Protein AF-A0A2N2M843-F1 (afdb_monomer_lite)

pLDDT: mean 76.57, std 15.38, range [37.12, 97.06]

Structure (mmCIF, N/CA/C/O backbone):
data_AF-A0A2N2M843-F1
#
_entry.id   AF-A0A2N2M843-F1
#
loop_
_atom_site.group_PDB
_atom_site.id
_atom_site.type_symbol
_atom_site.label_atom_id
_atom_site.label_alt_id
_atom_site.label_comp_id
_atom_site.label_asym_id
_atom_site.label_entity_id
_atom_site.label_seq_id
_atom_site.pdbx_PDB_ins_code
_atom_site.Cartn_x
_atom_site.Cartn_y
_atom_site.Cartn_z
_atom_site.occupancy
_atom_site.B_iso_or_equiv
_atom_site.auth_seq_id
_atom_site.auth_comp_id
_atom_site.auth_asym_id
_atom_site.auth_atom_id
_atom_site.pdbx_PDB_model_num
ATOM 1 N N . MET A 1 1 ? 48.404 15.114 -57.453 1.00 41.94 1 MET A N 1
ATOM 2 C CA . MET A 1 1 ? 48.215 13.805 -56.790 1.00 41.94 1 MET A CA 1
ATOM 3 C C . MET A 1 1 ? 47.019 13.920 -55.864 1.00 41.94 1 MET A C 1
ATOM 5 O O . MET A 1 1 ? 47.130 14.545 -54.820 1.00 41.94 1 MET A O 1
ATOM 9 N N . THR A 1 2 ? 45.859 13.419 -56.278 1.00 69.62 2 THR A N 1
ATOM 10 C CA . THR A 1 2 ? 44.608 13.541 -55.515 1.00 69.62 2 THR A CA 1
ATOM 11 C C . THR A 1 2 ? 43.824 12.239 -55.608 1.00 69.62 2 THR A C 1
ATOM 13 O O . THR A 1 2 ? 43.317 11.901 -56.670 1.00 69.62 2 THR A O 1
ATOM 16 N N . SER A 1 3 ? 43.715 11.518 -54.492 1.00 53.22 3 SER A N 1
ATOM 17 C CA . SER A 1 3 ? 42.699 10.477 -54.269 1.00 53.22 3 SER A CA 1
ATOM 18 C C . SER A 1 3 ? 42.780 9.986 -52.820 1.00 53.22 3 SER A C 1
ATOM 20 O O . SER A 1 3 ? 43.889 9.767 -52.349 1.00 53.22 3 SER A O 1
ATOM 22 N N . THR A 1 4 ? 41.744 9.695 -52.032 1.00 56.75 4 THR A N 1
ATOM 23 C CA . THR A 1 4 ? 40.277 9.870 -52.048 1.00 56.75 4 THR A CA 1
ATOM 24 C C . THR A 1 4 ? 39.830 9.413 -50.640 1.00 56.75 4 THR A C 1
ATOM 26 O O . THR A 1 4 ? 40.394 8.440 -50.133 1.00 56.75 4 THR A O 1
ATOM 29 N N . PRO A 1 5 ? 38.840 10.025 -49.962 1.00 57.28 5 PRO A N 1
ATOM 30 C CA . PRO A 1 5 ? 38.454 9.603 -48.613 1.00 57.28 5 PRO A CA 1
ATOM 31 C C . PRO A 1 5 ? 37.624 8.304 -48.645 1.00 57.28 5 PRO A C 1
ATOM 33 O O . PRO A 1 5 ? 36.398 8.321 -48.743 1.00 57.28 5 PRO A O 1
ATOM 36 N N . GLN A 1 6 ? 38.285 7.148 -48.529 1.00 60.34 6 GLN A N 1
ATOM 37 C CA . GLN A 1 6 ? 37.655 5.814 -48.544 1.00 60.34 6 GLN A CA 1
ATOM 38 C C . GLN A 1 6 ? 36.965 5.428 -47.209 1.00 60.34 6 GLN A C 1
ATOM 40 O O . GLN A 1 6 ? 36.333 4.379 -47.105 1.00 60.34 6 GLN A O 1
ATOM 45 N N . ARG A 1 7 ? 37.036 6.288 -46.180 1.00 56.56 7 ARG A N 1
ATOM 46 C CA . ARG A 1 7 ? 36.607 6.001 -44.792 1.00 56.56 7 ARG A CA 1
ATOM 47 C C . ARG A 1 7 ? 35.098 6.161 -44.525 1.00 56.56 7 ARG A C 1
ATOM 49 O O . ARG A 1 7 ? 34.623 5.748 -43.471 1.00 56.56 7 ARG A O 1
ATOM 56 N N . SER A 1 8 ? 34.325 6.739 -45.453 1.00 59.50 8 SER A N 1
ATOM 57 C CA . SER A 1 8 ? 32.915 7.115 -45.205 1.00 59.50 8 SER A CA 1
ATOM 58 C C . SER A 1 8 ? 31.883 6.015 -45.481 1.00 59.50 8 SER A C 1
ATOM 60 O O . SER A 1 8 ? 30.768 6.081 -44.970 1.00 59.50 8 SER A O 1
ATOM 62 N N . LYS A 1 9 ? 32.214 4.997 -46.288 1.00 58.81 9 LYS A N 1
ATOM 63 C CA . LYS A 1 9 ? 31.268 3.915 -46.627 1.00 58.81 9 LYS A CA 1
ATOM 64 C C . LYS A 1 9 ? 31.128 2.902 -45.487 1.00 58.81 9 LYS A C 1
ATOM 66 O O . LYS A 1 9 ? 30.023 2.465 -45.186 1.00 58.81 9 LYS A O 1
ATOM 71 N N . HIS A 1 10 ? 32.233 2.588 -44.812 1.00 61.19 10 HIS A N 1
ATOM 72 C CA . HIS A 1 10 ? 32.254 1.593 -43.739 1.00 61.19 10 HIS A CA 1
ATOM 73 C C . HIS A 1 10 ? 31.525 2.075 -42.475 1.00 61.19 10 HIS A C 1
ATOM 75 O O . HIS A 1 10 ? 30.756 1.329 -41.876 1.00 61.19 10 HIS A O 1
ATOM 81 N N . THR A 1 11 ? 31.693 3.351 -42.117 1.00 67.19 11 THR A N 1
ATOM 82 C CA . THR A 1 11 ? 30.976 4.006 -41.009 1.00 67.19 11 THR A CA 1
ATOM 83 C C . THR A 1 11 ? 29.478 4.107 -41.274 1.00 67.19 11 THR A C 1
ATOM 85 O O . THR A 1 11 ? 28.684 3.825 -40.381 1.00 67.19 11 THR A O 1
ATOM 88 N N . LYS A 1 12 ? 29.069 4.419 -42.511 1.00 70.00 12 LYS A N 1
ATOM 89 C CA . LYS A 1 12 ? 27.650 4.432 -42.905 1.00 70.00 12 LYS A CA 1
ATOM 90 C C . LYS A 1 12 ? 27.001 3.049 -42.808 1.00 70.00 12 LYS A C 1
ATOM 92 O O . LYS A 1 12 ? 25.844 2.960 -42.413 1.00 70.00 12 LYS A O 1
ATOM 97 N N . ASN A 1 13 ? 27.727 1.979 -43.133 1.00 76.00 13 ASN A N 1
ATOM 98 C CA . ASN A 1 13 ? 27.199 0.614 -43.052 1.00 76.00 13 ASN A CA 1
ATOM 99 C C . ASN A 1 13 ? 27.081 0.121 -41.602 1.00 76.00 13 ASN A C 1
ATOM 101 O O . ASN A 1 13 ? 26.065 -0.471 -41.251 1.00 76.00 13 ASN A O 1
ATOM 105 N N . ILE A 1 14 ? 28.063 0.433 -40.749 1.00 81.00 14 ILE A N 1
ATOM 106 C CA . ILE A 1 14 ? 27.997 0.139 -39.307 1.00 81.00 14 ILE A CA 1
ATOM 107 C C . ILE A 1 14 ? 26.837 0.902 -38.658 1.00 81.00 14 ILE A C 1
ATOM 109 O O . ILE A 1 14 ? 26.053 0.316 -37.918 1.00 81.00 14 ILE A O 1
ATOM 113 N N . PHE A 1 15 ? 26.672 2.185 -38.992 1.00 85.06 15 PHE A N 1
ATOM 114 C CA . PHE A 1 15 ? 25.580 3.003 -38.468 1.00 85.06 15 PHE A CA 1
ATOM 115 C C . PHE A 1 15 ? 24.200 2.485 -38.898 1.00 85.06 15 PHE A C 1
ATOM 117 O O . PHE A 1 15 ? 23.292 2.406 -38.078 1.00 85.06 15 PHE A O 1
ATOM 124 N N . LYS A 1 16 ? 24.043 2.064 -40.162 1.00 84.81 16 LYS A N 1
ATOM 125 C CA . LYS A 1 16 ? 22.802 1.436 -40.649 1.00 84.81 16 LYS A CA 1
ATOM 126 C C . LYS A 1 16 ? 22.501 0.120 -39.935 1.00 84.81 16 LYS A C 1
ATOM 128 O O . LYS A 1 16 ? 21.361 -0.091 -39.540 1.00 84.81 16 LYS A O 1
ATOM 133 N N . GLY A 1 17 ? 23.507 -0.735 -39.748 1.00 83.94 17 GLY A N 1
ATOM 134 C CA . GLY A 1 17 ? 23.352 -1.983 -38.999 1.00 83.94 17 GLY A CA 1
ATOM 135 C C . GLY A 1 17 ? 22.915 -1.729 -37.557 1.00 83.94 17 GLY A C 1
ATOM 136 O O . GLY A 1 17 ? 21.934 -2.305 -37.105 1.00 83.94 17 GLY A O 1
ATOM 137 N N . LEU A 1 18 ? 23.573 -0.794 -36.866 1.00 90.62 18 LEU A N 1
ATOM 138 C CA . LEU A 1 18 ? 23.203 -0.393 -35.506 1.00 90.62 18 LEU A CA 1
ATOM 139 C C . LEU A 1 18 ? 21.789 0.192 -35.428 1.00 90.62 18 LEU A C 1
ATOM 141 O O . LEU A 1 18 ? 21.057 -0.135 -34.501 1.00 90.62 18 LEU A O 1
ATOM 145 N N . ALA A 1 19 ? 21.383 1.012 -36.400 1.00 92.50 19 ALA A N 1
ATOM 146 C CA . ALA A 1 19 ? 20.044 1.592 -36.434 1.00 92.50 19 ALA A CA 1
ATOM 147 C C . ALA A 1 19 ? 18.955 0.527 -36.643 1.00 92.50 19 ALA A C 1
ATOM 149 O O . ALA A 1 19 ? 17.938 0.551 -35.954 1.00 92.50 19 ALA A O 1
ATOM 150 N N . VAL A 1 20 ? 19.175 -0.429 -37.553 1.00 94.69 20 VAL A N 1
ATOM 151 C CA . VAL A 1 20 ? 18.214 -1.512 -37.822 1.00 94.69 20 VAL A CA 1
ATOM 152 C C . VAL A 1 20 ? 18.134 -2.474 -36.639 1.00 94.69 20 VAL A C 1
ATOM 154 O O . VAL A 1 20 ? 17.037 -2.758 -36.163 1.00 94.69 20 VAL A O 1
ATOM 157 N N . THR A 1 21 ? 19.274 -2.933 -36.120 1.00 93.75 21 THR A N 1
ATOM 158 C CA . THR A 1 21 ? 19.310 -3.839 -34.964 1.00 93.75 21 THR A CA 1
ATOM 159 C C . THR A 1 21 ? 18.752 -3.161 -33.714 1.00 93.75 21 THR A C 1
ATOM 161 O O . THR A 1 21 ? 17.947 -3.755 -33.005 1.00 93.75 21 THR A O 1
ATOM 164 N N . GLY A 1 22 ? 19.118 -1.901 -33.465 1.00 95.81 22 GLY A N 1
ATOM 165 C CA . GLY A 1 22 ? 18.595 -1.118 -32.349 1.00 95.81 22 GLY A CA 1
ATOM 166 C C . GLY A 1 22 ? 17.087 -0.906 -32.449 1.00 95.81 22 GLY A C 1
ATOM 167 O O . GLY A 1 22 ? 16.379 -1.144 -31.477 1.00 95.81 22 GLY A O 1
ATOM 168 N N . GLY A 1 23 ? 16.580 -0.540 -33.630 1.00 96.69 23 GLY A N 1
ATOM 169 C CA . GLY A 1 23 ? 15.145 -0.388 -33.873 1.00 96.69 23 GLY A CA 1
ATOM 170 C C . GLY A 1 23 ? 14.367 -1.692 -33.687 1.00 96.69 23 GLY A C 1
ATOM 171 O O . GLY A 1 23 ? 13.328 -1.697 -33.031 1.00 96.69 23 GLY A O 1
ATOM 172 N N . ALA A 1 24 ? 14.894 -2.810 -34.193 1.00 96.38 24 ALA A N 1
ATOM 173 C CA . ALA A 1 24 ? 14.290 -4.128 -34.007 1.00 96.38 24 ALA A CA 1
ATOM 174 C C . ALA A 1 24 ? 14.245 -4.542 -32.526 1.00 96.38 24 ALA A C 1
ATOM 176 O O . ALA A 1 24 ? 13.218 -5.032 -32.060 1.00 96.38 24 ALA A O 1
ATOM 177 N N . LEU A 1 25 ? 15.321 -4.297 -31.769 1.00 97.00 25 LEU A N 1
ATOM 178 C CA . LEU A 1 25 ? 15.363 -4.558 -30.326 1.00 97.00 25 LEU A CA 1
ATOM 179 C C . LEU A 1 25 ? 14.380 -3.674 -29.549 1.00 97.00 25 LEU A C 1
ATOM 181 O O . LEU A 1 25 ? 13.730 -4.158 -28.627 1.00 97.00 25 LEU A O 1
ATOM 185 N N . LEU A 1 26 ? 14.236 -2.405 -29.934 1.00 96.88 26 LEU A N 1
ATOM 186 C CA . L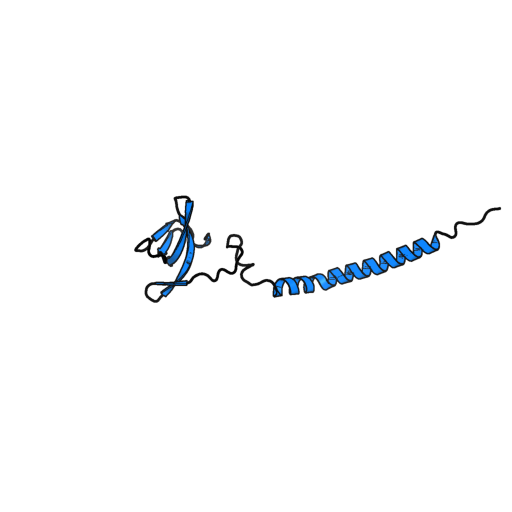EU A 1 26 ? 13.285 -1.481 -29.312 1.00 96.88 26 LEU A CA 1
ATOM 187 C C . LEU A 1 26 ? 11.839 -1.941 -29.532 1.00 96.88 26 LEU A C 1
ATOM 189 O O . LEU A 1 26 ? 11.063 -2.019 -28.581 1.00 96.88 26 LEU A O 1
ATOM 193 N N . LEU A 1 27 ? 11.497 -2.315 -30.768 1.00 97.06 27 LEU A N 1
ATOM 194 C CA . LEU A 1 27 ? 10.182 -2.863 -31.106 1.00 97.06 27 LEU A CA 1
ATOM 195 C C . LEU A 1 27 ? 9.903 -4.169 -30.358 1.00 97.06 27 LEU A C 1
ATOM 197 O O . LEU A 1 27 ? 8.810 -4.345 -29.824 1.00 97.06 27 LEU A O 1
ATOM 201 N N . LEU A 1 28 ? 10.897 -5.056 -30.268 1.00 97.06 28 LEU A N 1
ATOM 202 C CA . LEU A 1 28 ? 10.792 -6.296 -29.502 1.00 97.06 28 LEU A CA 1
ATOM 203 C C . LEU A 1 28 ? 10.558 -6.021 -28.010 1.00 97.06 28 LEU A C 1
ATOM 205 O O . LEU A 1 28 ? 9.697 -6.650 -27.401 1.00 97.06 28 LEU A O 1
ATOM 209 N N . ALA A 1 29 ? 11.275 -5.061 -27.423 1.00 95.62 29 ALA A N 1
ATOM 210 C CA . ALA A 1 29 ? 11.095 -4.679 -26.025 1.00 95.62 29 ALA A CA 1
ATOM 211 C C . ALA A 1 29 ? 9.698 -4.089 -25.766 1.00 95.62 29 ALA A C 1
ATOM 213 O O . ALA A 1 29 ? 9.048 -4.461 -24.789 1.00 95.62 29 ALA A O 1
ATOM 214 N N . MET A 1 30 ? 9.197 -3.226 -26.658 1.00 96.75 30 MET A N 1
ATOM 215 C CA . MET A 1 30 ? 7.829 -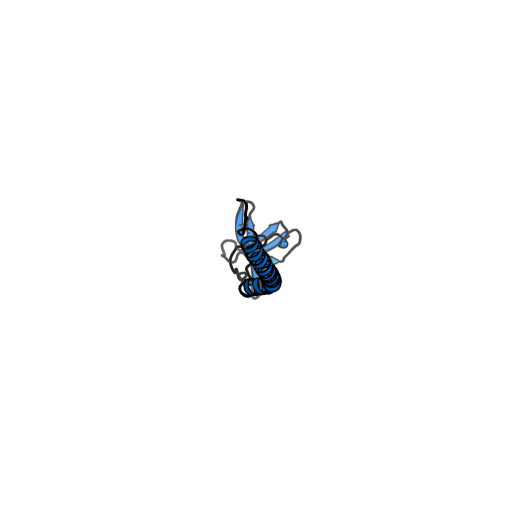2.697 -26.567 1.00 96.75 30 MET A CA 1
ATOM 216 C C . MET A 1 30 ? 6.788 -3.815 -26.677 1.00 96.75 30 MET A C 1
ATOM 218 O O . MET A 1 30 ? 5.850 -3.852 -25.883 1.00 96.75 30 MET A O 1
ATOM 222 N N . PHE A 1 31 ? 6.985 -4.757 -27.602 1.00 96.19 31 PHE A N 1
ATOM 223 C CA . PHE A 1 31 ? 6.110 -5.915 -27.779 1.00 96.19 31 PHE A CA 1
ATOM 224 C C . PHE A 1 31 ? 6.097 -6.850 -26.558 1.00 96.19 31 PHE A C 1
ATOM 226 O O . PHE A 1 31 ? 5.049 -7.387 -26.208 1.00 96.19 31 PHE A O 1
ATOM 233 N N . LEU A 1 32 ? 7.236 -7.020 -25.880 1.00 96.12 32 LEU A N 1
ATOM 234 C CA . LEU A 1 32 ? 7.352 -7.862 -24.683 1.00 96.12 32 LEU A CA 1
ATOM 235 C C . LEU A 1 32 ? 6.951 -7.155 -23.379 1.00 96.12 32 LEU A C 1
ATOM 237 O O . LEU A 1 32 ? 6.719 -7.828 -22.374 1.00 96.12 32 LEU A O 1
ATOM 241 N N . SER A 1 33 ? 6.825 -5.825 -23.373 1.00 95.06 33 SER A N 1
ATOM 242 C CA . SER A 1 33 ? 6.438 -5.051 -22.184 1.00 95.06 33 SER A CA 1
ATOM 243 C C . SER A 1 33 ? 5.173 -5.547 -21.451 1.00 95.06 33 SER A C 1
ATOM 245 O O . SER A 1 33 ? 5.239 -5.646 -20.222 1.00 95.06 33 SER A O 1
ATOM 247 N N . PRO A 1 34 ? 4.059 -5.948 -22.112 1.00 89.94 34 PRO A N 1
ATOM 248 C CA . PRO A 1 34 ? 2.891 -6.481 -21.405 1.00 89.94 34 PRO A CA 1
ATOM 249 C C . PRO A 1 34 ? 3.161 -7.814 -20.696 1.00 89.94 34 PRO A C 1
ATOM 251 O O . PRO A 1 34 ? 2.595 -8.061 -19.635 1.00 89.94 34 PRO A O 1
ATOM 254 N N . PHE A 1 35 ? 4.049 -8.662 -21.221 1.00 92.00 35 PHE A N 1
ATOM 255 C CA . PHE A 1 35 ? 4.434 -9.909 -20.552 1.00 92.00 35 PHE A CA 1
ATOM 256 C C . PHE A 1 35 ? 5.307 -9.645 -19.335 1.00 92.00 35 PHE A C 1
ATOM 258 O O . PHE A 1 35 ? 5.124 -10.271 -18.296 1.00 92.00 35 PHE A O 1
ATOM 265 N N . LEU A 1 36 ? 6.222 -8.683 -19.443 1.00 84.75 36 LEU A N 1
ATOM 266 C CA . LEU A 1 36 ? 7.021 -8.255 -18.306 1.00 84.75 36 LEU A CA 1
ATOM 267 C C . LEU A 1 36 ? 6.117 -7.688 -17.198 1.00 84.75 36 LEU A C 1
ATOM 269 O O . LEU A 1 36 ? 6.254 -8.079 -16.042 1.00 84.75 36 LEU A O 1
ATOM 273 N N . PHE A 1 37 ? 5.135 -6.856 -17.561 1.00 82.62 37 PHE A N 1
ATOM 274 C CA . PHE A 1 37 ? 4.098 -6.387 -16.640 1.00 82.62 37 PHE A CA 1
ATOM 275 C C . PHE A 1 37 ? 3.327 -7.555 -16.018 1.00 82.62 37 PHE A C 1
ATOM 277 O O . PHE A 1 37 ? 3.164 -7.583 -14.805 1.00 82.62 37 PHE A O 1
ATOM 284 N N . MET A 1 38 ? 2.940 -8.558 -16.813 1.00 87.06 38 MET A N 1
ATOM 285 C CA . MET A 1 38 ? 2.231 -9.740 -16.324 1.00 87.06 38 MET A CA 1
ATOM 286 C C . MET A 1 38 ? 3.052 -10.529 -15.292 1.00 87.06 38 MET A C 1
ATOM 288 O O . MET A 1 38 ? 2.518 -10.900 -14.249 1.00 87.06 38 MET A O 1
ATOM 292 N N . VAL A 1 39 ? 4.352 -10.728 -15.531 1.00 83.69 39 VAL A N 1
ATOM 293 C CA . VAL A 1 39 ? 5.267 -11.361 -14.565 1.00 83.69 39 VAL A CA 1
ATOM 294 C C . VAL A 1 39 ? 5.324 -10.552 -13.272 1.00 83.69 39 VAL A C 1
ATOM 296 O O . VAL A 1 39 ? 5.138 -11.113 -12.195 1.00 83.69 39 VAL A O 1
ATOM 299 N N . PHE A 1 40 ? 5.504 -9.233 -13.361 1.00 78.94 40 PHE A N 1
ATOM 300 C CA . PHE A 1 40 ? 5.509 -8.375 -12.176 1.00 78.94 40 PHE A CA 1
ATOM 301 C C . PHE A 1 40 ? 4.171 -8.400 -11.432 1.00 78.94 40 PHE A C 1
ATOM 303 O O . PHE A 1 40 ? 4.175 -8.429 -10.208 1.00 78.94 40 PHE A O 1
ATOM 310 N N . THR A 1 41 ? 3.037 -8.445 -12.134 1.00 72.12 41 THR A N 1
ATOM 311 C CA . THR A 1 41 ? 1.713 -8.533 -11.501 1.00 72.12 41 THR A CA 1
ATOM 312 C C . THR A 1 41 ? 1.425 -9.897 -10.891 1.00 72.12 41 THR A C 1
ATOM 314 O O . THR A 1 41 ? 0.789 -9.951 -9.851 1.00 72.12 41 THR A O 1
ATOM 317 N N . ALA A 1 42 ? 1.902 -10.990 -11.490 1.00 77.12 42 ALA A N 1
ATOM 318 C CA . ALA A 1 42 ? 1.696 -12.340 -10.967 1.00 77.12 42 ALA A CA 1
ATOM 319 C C . ALA A 1 42 ? 2.552 -12.610 -9.722 1.00 77.12 42 ALA A C 1
ATOM 321 O O . ALA A 1 42 ? 2.163 -13.385 -8.854 1.00 77.12 42 ALA A O 1
ATOM 322 N N . LEU A 1 43 ? 3.712 -11.955 -9.636 1.00 70.69 43 LEU A N 1
ATOM 323 C CA . LEU A 1 43 ? 4.551 -11.947 -8.441 1.00 70.69 43 LEU A CA 1
ATOM 324 C C . LEU A 1 43 ? 4.062 -10.939 -7.387 1.00 70.69 43 LEU A C 1
ATOM 326 O O . LEU A 1 43 ? 4.477 -11.027 -6.233 1.00 70.69 43 LEU A O 1
ATOM 330 N N . LYS A 1 44 ? 3.196 -9.986 -7.762 1.00 58.00 44 LYS A N 1
ATOM 331 C CA . LYS A 1 44 ? 2.599 -9.015 -6.841 1.00 58.00 44 LYS A CA 1
ATOM 332 C C . LYS A 1 44 ? 1.491 -9.699 -6.049 1.00 58.00 44 LYS A C 1
ATOM 334 O O . LYS A 1 44 ? 0.520 -10.192 -6.618 1.00 58.00 44 LYS A O 1
ATOM 339 N N . SER A 1 45 ? 1.627 -9.733 -4.731 1.00 59.53 45 SER A N 1
ATOM 340 C CA . SER A 1 45 ? 0.620 -10.340 -3.872 1.00 59.53 45 SER A CA 1
ATOM 341 C C . SER A 1 45 ? -0.595 -9.397 -3.705 1.00 59.53 45 SER A C 1
ATOM 343 O O . SER A 1 45 ? -0.425 -8.170 -3.736 1.00 59.53 45 SER A O 1
ATOM 345 N N . PRO A 1 46 ? -1.836 -9.918 -3.569 1.00 54.47 46 PRO A N 1
ATOM 346 C CA . PRO A 1 46 ? -3.069 -9.116 -3.510 1.00 54.47 46 PRO A CA 1
ATOM 347 C C . PRO A 1 46 ? -3.072 -8.041 -2.419 1.00 54.47 46 PRO A C 1
ATOM 349 O O . PRO A 1 46 ? -3.791 -7.046 -2.512 1.00 54.47 46 PRO A O 1
ATOM 352 N N . GLU A 1 47 ? -2.239 -8.207 -1.396 1.00 52.66 47 GLU A N 1
ATOM 353 C CA . GLU A 1 47 ? -2.194 -7.304 -0.258 1.00 52.66 47 GLU A CA 1
ATOM 354 C C . GLU A 1 47 ? -1.420 -6.005 -0.540 1.00 52.66 47 GLU A C 1
ATOM 356 O O . GLU A 1 47 ? -1.499 -5.057 0.231 1.00 52.66 47 GLU A O 1
ATOM 361 N N . GLN A 1 48 ? -0.749 -5.906 -1.692 1.00 44.16 48 GLN A N 1
ATOM 362 C CA . GLN A 1 48 ? -0.076 -4.687 -2.163 1.00 44.16 48 GLN A CA 1
ATOM 363 C C . GLN A 1 48 ? -0.962 -3.801 -3.063 1.00 44.16 48 GLN A C 1
ATOM 365 O O . GLN A 1 48 ? -0.459 -2.881 -3.718 1.00 44.16 48 GLN A O 1
ATOM 370 N N . MET A 1 49 ? -2.260 -4.110 -3.177 1.00 49.47 49 MET A N 1
ATOM 371 C CA . MET A 1 49 ? -3.218 -3.375 -4.019 1.00 49.47 49 MET A CA 1
ATOM 372 C C . MET A 1 49 ? 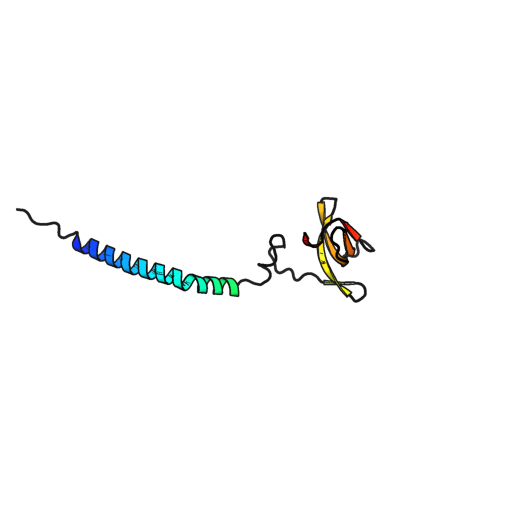-4.409 -2.788 -3.248 1.00 49.47 49 MET A C 1
ATOM 374 O O . MET A 1 49 ? -5.116 -1.949 -3.800 1.00 49.47 49 MET A O 1
ATOM 378 N N . ALA A 1 50 ? -4.620 -3.172 -1.986 1.00 51.59 50 ALA A N 1
ATOM 379 C CA . ALA A 1 50 ? -5.791 -2.784 -1.192 1.00 51.59 50 ALA A CA 1
ATOM 380 C C . ALA A 1 50 ? -5.618 -1.483 -0.378 1.00 51.59 50 ALA A C 1
ATOM 382 O O . ALA A 1 50 ? -6.414 -1.198 0.509 1.00 51.59 50 ALA A O 1
ATOM 383 N N . ALA A 1 51 ? -4.588 -0.687 -0.657 1.00 46.62 51 ALA A N 1
ATOM 384 C CA . ALA A 1 51 ? -4.113 0.311 0.286 1.00 46.62 51 ALA A CA 1
ATOM 385 C C . ALA A 1 51 ? -3.602 1.578 -0.406 1.00 46.62 51 ALA A C 1
ATOM 387 O O . ALA A 1 51 ? -2.427 1.675 -0.743 1.00 46.62 51 ALA A O 1
ATOM 388 N N . LEU A 1 52 ? -4.478 2.562 -0.612 1.00 48.47 52 LEU A N 1
ATOM 389 C CA . LEU A 1 52 ? -4.023 3.948 -0.789 1.00 48.47 52 LEU A CA 1
ATOM 390 C C . LEU A 1 52 ? -3.640 4.589 0.560 1.00 48.47 52 LEU A C 1
ATOM 392 O O . LEU A 1 52 ? -2.909 5.570 0.552 1.00 48.47 52 LEU A O 1
ATOM 396 N N . ASP A 1 53 ? -4.059 3.980 1.679 1.00 47.72 53 ASP A N 1
ATOM 397 C CA . ASP A 1 53 ? -3.687 4.357 3.055 1.00 47.72 53 ASP A CA 1
ATOM 398 C C . ASP A 1 53 ? -3.583 3.152 4.020 1.00 47.72 53 ASP A C 1
ATOM 400 O O . ASP A 1 53 ? -3.436 3.316 5.229 1.00 47.72 53 ASP A O 1
ATOM 404 N N . ALA A 1 54 ? -3.649 1.916 3.510 1.00 49.34 54 ALA A N 1
ATOM 405 C CA . ALA A 1 54 ? -3.448 0.737 4.353 1.00 49.34 54 ALA A CA 1
ATOM 406 C C . ALA A 1 54 ? -1.943 0.404 4.505 1.00 49.34 54 ALA A C 1
ATOM 408 O O . ALA A 1 54 ? -1.130 0.718 3.628 1.00 49.34 54 ALA A O 1
ATOM 409 N N . PRO A 1 55 ? -1.541 -0.237 5.613 1.00 48.59 55 PRO A N 1
ATOM 410 C CA . PRO A 1 55 ? -0.145 -0.579 5.866 1.00 48.59 55 PRO A CA 1
ATOM 411 C C . PRO A 1 55 ? 0.485 -1.415 4.735 1.00 48.59 55 PRO A C 1
ATOM 413 O O . PRO A 1 55 ? -0.154 -2.289 4.160 1.00 48.59 55 PRO A O 1
ATOM 416 N N . ILE A 1 56 ? 1.771 -1.178 4.456 1.00 46.50 56 ILE A N 1
ATOM 417 C CA . ILE A 1 56 ? 2.601 -1.760 3.370 1.00 46.50 56 ILE A CA 1
ATOM 418 C C . ILE A 1 56 ? 2.834 -3.291 3.434 1.00 46.50 56 ILE A C 1
ATOM 420 O O . ILE A 1 56 ? 3.681 -3.819 2.709 1.00 46.50 56 ILE A O 1
ATOM 424 N N . TRP A 1 57 ? 2.107 -4.028 4.275 1.00 42.06 57 TRP A N 1
ATOM 425 C CA . TRP A 1 57 ? 2.230 -5.480 4.437 1.00 42.06 57 TRP A CA 1
ATOM 426 C C . TRP A 1 57 ? 0.884 -6.205 4.295 1.00 42.06 57 TRP A C 1
ATOM 428 O O . TRP A 1 57 ? -0.157 -5.595 4.529 1.00 42.06 57 TRP A O 1
ATOM 438 N N . PRO A 1 58 ? 0.900 -7.522 3.988 1.00 37.12 58 PRO A N 1
ATOM 439 C CA . PRO A 1 58 ? -0.254 -8.421 4.026 1.00 37.12 58 PRO A CA 1
ATOM 440 C C . PRO A 1 58 ? -0.972 -8.480 5.375 1.00 37.12 58 PRO A C 1
ATOM 442 O O . PRO A 1 58 ? -0.873 -9.460 6.110 1.00 37.12 58 PRO A O 1
ATOM 445 N N . ALA A 1 59 ? -1.714 -7.438 5.734 1.00 50.38 59 ALA A N 1
ATOM 446 C CA . ALA A 1 59 ? -2.577 -7.462 6.897 1.00 50.38 59 ALA A CA 1
ATOM 447 C C . ALA A 1 59 ? -3.860 -8.196 6.507 1.00 50.38 59 ALA A C 1
ATOM 449 O O . ALA A 1 59 ? -4.817 -7.616 5.998 1.00 50.38 59 ALA A O 1
ATOM 450 N N . LYS A 1 60 ? -3.875 -9.510 6.736 1.00 53.19 60 LYS A N 1
ATOM 451 C CA . LYS A 1 60 ? -5.128 -10.244 6.905 1.00 53.19 60 LYS A CA 1
ATOM 452 C C . LYS A 1 60 ? -5.917 -9.461 7.960 1.00 53.19 60 LYS A C 1
ATOM 454 O O . LYS A 1 60 ? -5.410 -9.332 9.072 1.00 53.19 60 LYS A O 1
ATOM 459 N N . GLN A 1 61 ? -7.062 -8.867 7.607 1.00 58.91 61 GLN A N 1
ATOM 460 C CA . GLN A 1 61 ? -7.868 -8.123 8.580 1.00 58.91 61 GLN A CA 1
ATOM 461 C C . GLN A 1 61 ? -8.073 -9.028 9.795 1.00 58.91 61 GLN A C 1
ATOM 463 O O . GLN A 1 61 ? -8.595 -10.140 9.667 1.00 58.91 61 GLN A O 1
ATOM 468 N N . THR A 1 62 ? -7.573 -8.595 10.953 1.00 69.44 62 THR A N 1
ATOM 469 C CA . THR A 1 62 ? -7.748 -9.346 12.191 1.00 69.44 62 THR A CA 1
ATOM 470 C C . THR A 1 62 ? -9.245 -9.445 12.439 1.00 69.44 62 THR A C 1
ATOM 472 O O . THR A 1 62 ? -9.947 -8.438 12.464 1.00 69.44 62 THR A O 1
ATOM 475 N N . THR A 1 63 ? -9.745 -10.666 12.584 1.00 78.44 63 THR A N 1
ATOM 476 C CA . THR A 1 63 ? -11.139 -10.918 12.942 1.00 78.44 63 THR A CA 1
ATOM 477 C C . THR A 1 63 ? -11.217 -11.218 14.428 1.00 78.44 63 THR A C 1
ATOM 479 O O . THR A 1 63 ? -10.487 -12.075 14.929 1.00 78.44 63 THR A O 1
ATOM 482 N N . TYR A 1 64 ? -12.109 -10.535 15.132 1.00 82.81 64 TYR A N 1
ATOM 483 C CA . TYR A 1 64 ? -12.375 -10.744 16.547 1.00 82.81 64 TYR A CA 1
ATOM 484 C C . TYR A 1 64 ? -13.755 -11.375 16.727 1.00 82.81 64 TYR A C 1
ATOM 486 O O . TYR A 1 64 ? -14.755 -10.825 16.269 1.00 82.81 64 TYR A O 1
ATOM 494 N N . ASN A 1 65 ? -13.819 -12.525 17.401 1.00 84.12 65 ASN A N 1
ATOM 495 C CA . ASN A 1 65 ? -15.093 -13.160 17.711 1.00 84.12 65 ASN A CA 1
ATOM 496 C C . ASN A 1 65 ? -15.735 -12.466 18.919 1.00 84.12 65 ASN A C 1
ATOM 498 O O . ASN A 1 65 ? -15.273 -12.608 20.052 1.00 84.12 65 ASN A O 1
ATOM 502 N N . TYR A 1 66 ? -16.813 -11.727 18.676 1.00 82.94 66 TYR A N 1
ATOM 503 C CA . TYR A 1 66 ? -17.604 -11.068 19.703 1.00 82.94 66 TYR A CA 1
ATOM 504 C C . TYR A 1 66 ? -19.005 -11.673 19.739 1.00 82.94 66 TYR A C 1
ATOM 506 O O . TYR A 1 66 ? -19.758 -11.586 18.770 1.00 82.94 66 TYR A O 1
ATOM 514 N N . MET A 1 67 ? -19.359 -12.306 20.860 1.00 82.88 67 MET A N 1
ATOM 515 C CA . MET A 1 67 ? -20.667 -12.952 21.058 1.00 82.88 67 MET A CA 1
ATOM 516 C C . MET A 1 67 ? -21.052 -13.941 19.935 1.00 82.88 67 MET A C 1
ATOM 518 O O . MET A 1 67 ? -22.214 -14.024 19.543 1.00 82.88 67 MET A O 1
ATOM 522 N N . GLY A 1 68 ? -20.080 -14.687 19.396 1.00 83.12 68 GLY A N 1
ATOM 523 C CA . GLY A 1 68 ? -20.306 -15.654 18.316 1.00 83.12 68 GLY A CA 1
ATOM 524 C C . GLY A 1 68 ? -20.358 -15.048 16.911 1.00 83.12 68 GLY A C 1
ATOM 525 O O . GLY A 1 68 ? -20.589 -15.780 15.951 1.00 83.12 68 GLY A O 1
ATOM 526 N N . LYS A 1 69 ? -20.122 -13.738 16.770 1.00 82.06 69 LYS A N 1
ATOM 527 C CA . LYS A 1 69 ? -19.990 -13.053 15.483 1.00 82.06 69 LYS A CA 1
ATOM 528 C C . LYS A 1 69 ? -18.540 -12.636 15.261 1.00 82.06 69 LYS A C 1
ATOM 530 O O . LYS A 1 69 ? -17.959 -11.959 16.105 1.00 82.06 69 LYS A O 1
ATOM 535 N N . ASP A 1 70 ? -17.985 -12.989 14.110 1.00 86.56 70 ASP A N 1
ATOM 536 C CA . ASP A 1 70 ? -16.675 -12.492 13.700 1.00 86.56 70 ASP A CA 1
ATOM 537 C C . ASP A 1 70 ? -16.807 -11.047 13.210 1.00 86.56 70 ASP A C 1
ATOM 539 O O . ASP A 1 70 ? -17.593 -10.740 12.309 1.00 86.56 70 ASP A O 1
ATOM 543 N N . LEU A 1 71 ? -16.071 -10.150 13.858 1.00 86.25 71 LEU A N 1
ATOM 544 C CA . LEU A 1 71 ? -16.017 -8.726 13.559 1.00 86.25 71 LEU A CA 1
ATOM 545 C C . LEU A 1 71 ? -14.650 -8.383 12.970 1.00 86.25 71 LEU A C 1
ATOM 547 O O . LEU A 1 71 ? -13.623 -8.820 13.487 1.00 86.25 71 LEU A O 1
ATOM 551 N N . GLU A 1 72 ? -14.628 -7.573 11.919 1.00 85.06 72 GLU A N 1
ATOM 552 C CA . GLU A 1 72 ? -13.387 -7.053 11.341 1.00 85.06 72 GLU A CA 1
ATOM 553 C C . GLU A 1 72 ? -12.782 -5.970 12.243 1.00 85.06 72 GLU A C 1
ATOM 555 O O . GLU A 1 72 ? -13.501 -5.097 12.737 1.00 85.06 72 GLU A O 1
ATOM 560 N N . VAL A 1 73 ? -11.467 -6.025 12.459 1.00 84.69 73 VAL A N 1
ATOM 561 C CA . VAL A 1 73 ? -10.712 -5.041 13.242 1.00 84.69 73 VAL A CA 1
ATOM 562 C C . VAL A 1 73 ? -10.118 -3.972 12.331 1.00 84.69 73 VAL A C 1
ATOM 564 O O . VAL A 1 73 ? -9.485 -4.278 11.321 1.00 84.69 73 VAL A O 1
ATOM 567 N N . PHE A 1 74 ? -10.314 -2.718 12.729 1.00 82.25 74 PHE A N 1
ATOM 568 C CA . PHE A 1 74 ? -9.856 -1.513 12.047 1.00 82.25 74 PHE A CA 1
ATOM 569 C C . PHE A 1 74 ? -8.923 -0.704 12.944 1.00 82.25 74 PHE A C 1
ATOM 571 O O . PHE A 1 74 ? -9.010 -0.762 14.173 1.00 82.25 74 PHE A O 1
ATOM 578 N N . TYR A 1 75 ? -8.071 0.097 12.311 1.00 82.88 75 TYR A N 1
ATOM 579 C CA . TYR A 1 75 ? -7.261 1.109 12.973 1.00 82.88 75 TYR A CA 1
ATOM 580 C C . TYR A 1 75 ? -8.065 2.407 13.063 1.00 82.88 75 TYR A C 1
ATOM 582 O O . TYR A 1 75 ? -8.229 3.122 12.081 1.00 82.88 75 TYR A O 1
ATOM 590 N N . VAL A 1 76 ? -8.601 2.700 14.244 1.00 83.12 76 VAL A N 1
ATOM 591 C CA . VAL A 1 76 ? -9.483 3.846 14.470 1.00 83.12 76 VAL A CA 1
ATOM 592 C C . VAL A 1 76 ? -8.687 4.998 15.091 1.00 83.12 76 VAL A C 1
ATOM 594 O O . VAL A 1 76 ? -8.136 4.827 16.185 1.00 83.12 76 VAL A O 1
ATOM 597 N N . PRO A 1 77 ? -8.618 6.176 14.442 1.00 81.69 77 PRO A N 1
ATOM 598 C CA . PRO A 1 77 ? -7.998 7.356 15.021 1.00 81.69 77 PRO A CA 1
ATOM 599 C C . PRO A 1 77 ? -8.885 7.927 16.134 1.00 81.69 77 PRO A C 1
ATOM 601 O O . PRO A 1 77 ? -10.092 8.131 15.968 1.00 81.69 77 PRO A O 1
ATOM 604 N N . MET A 1 78 ? -8.263 8.190 17.274 1.00 82.44 78 MET A N 1
ATOM 605 C CA . MET A 1 78 ? -8.881 8.730 18.475 1.00 82.44 78 MET A CA 1
ATOM 606 C C . MET A 1 78 ? -8.748 10.257 18.532 1.00 82.44 78 MET A C 1
ATOM 608 O O . MET A 1 78 ? -7.842 10.825 17.918 1.00 82.44 78 MET A O 1
ATOM 612 N N . PRO A 1 79 ? -9.616 10.951 19.294 1.00 77.00 79 PRO A N 1
ATOM 613 C CA . PRO A 1 79 ? -9.573 12.412 19.412 1.00 77.00 79 PRO A CA 1
ATOM 614 C C . PRO A 1 79 ? -8.258 12.967 19.980 1.00 77.00 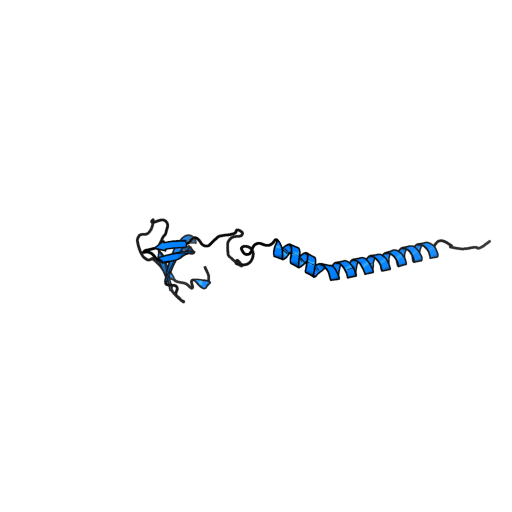79 PRO A C 1
ATOM 616 O O . PRO A 1 79 ? -7.934 14.128 19.754 1.00 77.00 79 PRO A O 1
ATOM 619 N N . ASP A 1 80 ? -7.507 12.151 20.720 1.00 74.94 80 ASP A N 1
ATOM 620 C CA . ASP A 1 80 ? -6.190 12.488 21.271 1.00 74.94 80 ASP A CA 1
ATOM 621 C C . ASP A 1 80 ? -5.044 12.344 20.247 1.00 74.94 80 ASP A C 1
ATOM 623 O O . ASP A 1 80 ? -3.885 12.595 20.575 1.00 74.94 80 ASP A O 1
ATOM 627 N N . GLY A 1 81 ? -5.360 11.951 19.008 1.00 71.88 81 GLY A N 1
ATOM 628 C CA . GLY A 1 81 ? -4.396 11.699 17.939 1.00 71.88 81 GLY A CA 1
ATOM 629 C C . GLY A 1 81 ? -3.762 10.307 17.984 1.00 71.88 81 GLY A C 1
ATOM 630 O O . GLY A 1 81 ? -2.949 9.990 17.115 1.00 71.88 81 GLY A O 1
ATOM 631 N N . SER A 1 82 ? -4.116 9.460 18.958 1.00 77.31 82 SER A N 1
ATOM 632 C CA . SER A 1 82 ? -3.689 8.059 18.984 1.00 77.31 82 SER A CA 1
ATOM 633 C C . SER A 1 82 ? -4.495 7.216 17.992 1.00 77.31 82 SER A C 1
ATOM 635 O O . SER A 1 82 ? -5.583 7.592 17.570 1.00 77.31 82 SER A O 1
ATOM 637 N N . THR A 1 83 ? -3.966 6.065 17.580 1.00 77.38 83 THR A N 1
ATOM 638 C CA . THR A 1 83 ? -4.708 5.082 16.774 1.00 77.38 83 THR A CA 1
ATOM 639 C C . THR A 1 83 ? -4.900 3.822 17.602 1.00 77.38 83 THR A C 1
ATOM 641 O O . THR A 1 83 ? -3.959 3.367 18.254 1.00 77.38 83 THR A O 1
ATOM 644 N N . GLN A 1 84 ? -6.108 3.263 17.592 1.00 79.12 84 GLN A N 1
ATOM 645 C CA . GLN A 1 84 ? -6.436 2.051 18.341 1.00 79.12 84 GLN A CA 1
ATOM 646 C C . GLN A 1 84 ? -7.042 0.982 17.439 1.00 79.12 84 GLN A C 1
ATOM 648 O O . GLN A 1 84 ? -7.804 1.282 16.524 1.00 79.12 84 GLN A O 1
ATOM 653 N N . GLU A 1 85 ? -6.710 -0.275 17.719 1.00 84.81 85 GLU A N 1
ATOM 654 C CA . GLU A 1 85 ? -7.297 -1.430 17.045 1.00 84.81 85 GLU A CA 1
ATOM 655 C C . GLU A 1 85 ? -8.667 -1.735 17.645 1.00 84.81 85 GLU A C 1
ATOM 657 O O . GLU A 1 85 ? -8.769 -2.119 18.809 1.00 84.81 85 GLU A O 1
ATOM 662 N N . LEU A 1 86 ? -9.720 -1.569 16.849 1.00 86.69 86 LEU A N 1
ATOM 663 C CA . LEU A 1 86 ? -11.096 -1.752 17.285 1.00 86.69 86 LEU A CA 1
ATOM 664 C C . LEU A 1 86 ? -11.887 -2.631 16.313 1.00 86.69 86 LEU A C 1
ATOM 666 O O . LEU A 1 86 ? -11.830 -2.447 15.100 1.00 86.69 86 LEU A O 1
ATOM 670 N N . ALA A 1 87 ? -12.672 -3.566 16.845 1.00 88.81 87 ALA A N 1
ATOM 671 C CA . ALA A 1 87 ? -13.539 -4.443 16.064 1.00 88.81 87 ALA A CA 1
ATOM 672 C C . ALA A 1 87 ? -14.870 -3.759 15.739 1.00 88.81 87 ALA A C 1
ATOM 674 O O . ALA A 1 87 ? -15.562 -3.279 16.634 1.00 88.81 87 ALA A O 1
ATOM 675 N N . MET A 1 88 ? -15.266 -3.731 14.470 1.00 89.12 88 MET A N 1
ATOM 676 C CA . MET A 1 88 ? -16.484 -3.048 14.038 1.00 89.12 88 MET A CA 1
ATOM 677 C C . MET A 1 88 ? -17.728 -3.888 14.333 1.00 89.12 88 MET A C 1
ATOM 679 O O . MET A 1 88 ? -17.985 -4.898 13.681 1.00 89.12 88 MET A O 1
ATOM 683 N N . LEU A 1 89 ? -18.551 -3.431 15.278 1.00 89.94 89 LEU A N 1
ATOM 684 C CA . LEU A 1 89 ? -19.818 -4.071 15.626 1.00 89.94 89 LEU A CA 1
ATOM 685 C C . LEU A 1 89 ? -20.940 -3.655 14.666 1.00 89.94 89 LEU A C 1
ATOM 687 O O . LEU A 1 89 ? -21.694 -4.506 14.176 1.00 89.94 89 LEU A O 1
ATOM 691 N N . LYS A 1 90 ? -21.041 -2.347 14.388 1.00 88.19 90 LYS A N 1
ATOM 692 C CA . LYS A 1 90 ? -22.077 -1.771 13.522 1.00 88.19 90 LYS A CA 1
ATOM 693 C C . LYS A 1 90 ? -21.516 -0.637 12.649 1.00 88.19 90 LYS A C 1
ATOM 695 O O . LYS A 1 90 ? -21.174 0.416 13.185 1.00 88.19 90 LYS A O 1
ATOM 700 N N . PRO A 1 91 ? -21.483 -0.800 11.316 1.00 86.25 91 PRO A N 1
ATOM 701 C CA . PRO A 1 91 ? -21.089 0.274 10.410 1.00 86.25 91 PRO A CA 1
ATOM 702 C C . PRO A 1 91 ? -22.181 1.348 10.317 1.00 86.25 91 PRO A C 1
ATOM 704 O O . PRO A 1 91 ? -23.369 1.026 10.208 1.00 86.25 91 PRO A O 1
ATOM 707 N N . GLY A 1 92 ? -21.794 2.621 10.252 1.00 84.00 92 GLY A N 1
ATOM 708 C CA . GLY A 1 92 ? -22.711 3.709 9.911 1.00 84.00 92 GLY A CA 1
ATOM 709 C C . GLY A 1 92 ? -22.057 4.827 9.099 1.00 84.00 92 GLY A C 1
ATOM 710 O O . GLY A 1 92 ? -20.850 4.859 8.877 1.00 84.00 92 GLY A O 1
ATOM 711 N N . ARG A 1 93 ? -22.889 5.705 8.525 1.00 78.44 93 ARG A N 1
ATOM 712 C CA . ARG A 1 93 ? -22.420 6.720 7.561 1.00 78.44 93 ARG A CA 1
ATOM 713 C C . ARG A 1 93 ? -21.696 7.883 8.233 1.00 78.44 93 ARG A C 1
ATOM 715 O O . ARG A 1 93 ? -20.714 8.361 7.678 1.00 78.44 93 ARG A O 1
ATOM 722 N N . SER A 1 94 ? -22.211 8.322 9.376 1.00 81.81 94 SER A N 1
ATOM 723 C CA . SER A 1 94 ? -21.693 9.434 10.180 1.00 81.81 94 SER A CA 1
ATOM 724 C C . SER A 1 94 ? -21.168 8.9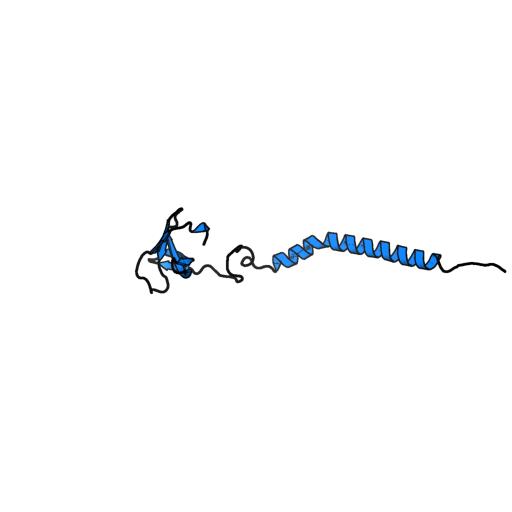87 11.540 1.00 81.81 94 SER A C 1
ATOM 726 O O . SER A 1 94 ? -20.383 9.703 12.145 1.00 81.81 94 SER A O 1
ATOM 728 N N . GLU A 1 95 ? -21.604 7.825 12.023 1.00 86.56 95 GLU A N 1
ATOM 729 C CA . GLU A 1 95 ? -21.182 7.240 13.293 1.00 86.56 95 GLU A CA 1
ATOM 730 C C . GLU A 1 95 ? -21.122 5.725 13.130 1.00 86.56 95 GLU A C 1
ATOM 732 O O . GLU A 1 95 ? -21.994 5.143 12.481 1.00 86.56 95 GLU A O 1
ATOM 737 N N . SER A 1 96 ? -20.102 5.089 13.693 1.00 88.69 96 SER A N 1
ATOM 738 C CA . SER A 1 96 ? -19.931 3.635 13.680 1.00 88.69 96 SER A CA 1
ATOM 739 C C . SER A 1 96 ? -19.666 3.130 15.095 1.00 88.69 96 SER A C 1
ATOM 741 O O . SER A 1 96 ? -19.081 3.836 15.913 1.00 88.69 96 SER A O 1
ATOM 743 N N . ILE A 1 97 ? -20.132 1.917 15.388 1.00 90.38 97 ILE A N 1
ATOM 744 C CA . ILE A 1 97 ? -19.990 1.291 16.704 1.00 90.38 97 ILE A CA 1
ATOM 745 C C . ILE A 1 97 ? -18.907 0.228 16.632 1.00 90.38 97 ILE A C 1
ATOM 747 O O . ILE A 1 97 ? -18.942 -0.652 15.765 1.00 90.38 97 ILE A O 1
ATOM 751 N N . PHE A 1 98 ? -17.994 0.289 17.588 1.00 91.25 98 PHE A N 1
ATOM 752 C CA . PHE A 1 98 ? -16.861 -0.602 17.725 1.00 91.25 98 PHE A CA 1
ATOM 753 C C . PHE A 1 98 ? -16.837 -1.291 19.092 1.00 91.25 98 PHE A C 1
ATOM 755 O O . PHE A 1 98 ? -17.477 -0.842 20.036 1.00 91.25 98 PHE A O 1
ATOM 762 N N . VAL A 1 99 ? -16.076 -2.373 19.209 1.00 90.44 99 VAL A N 1
ATOM 763 C CA . VAL A 1 99 ? -15.736 -3.037 20.473 1.00 90.44 99 VAL A CA 1
ATOM 764 C C . VAL A 1 99 ? -14.226 -3.221 20.540 1.00 90.44 99 VAL A C 1
ATOM 766 O O . VAL A 1 99 ? -13.579 -3.416 19.514 1.00 90.44 99 VAL A O 1
ATOM 769 N N . ASP A 1 100 ? -13.657 -3.136 21.737 1.00 87.19 100 ASP A N 1
ATOM 770 C CA . ASP A 1 100 ? -12.213 -3.260 21.944 1.00 87.19 100 ASP A CA 1
ATOM 771 C C . ASP A 1 100 ? -11.793 -4.738 22.105 1.00 87.19 100 ASP A C 1
ATOM 773 O O . ASP A 1 100 ? -12.132 -5.359 23.119 1.00 87.19 100 ASP A O 1
ATOM 777 N N . PRO A 1 101 ? -11.020 -5.312 21.161 1.00 82.62 101 PRO A N 1
ATOM 778 C CA . PRO A 1 101 ? -10.513 -6.682 21.263 1.00 82.62 101 PRO A CA 1
ATOM 779 C C . PRO A 1 101 ? -9.465 -6.856 22.369 1.00 82.62 101 PRO A C 1
ATOM 781 O O . PRO A 1 101 ? -9.282 -7.960 22.879 1.00 82.62 101 PRO A O 1
ATOM 784 N N . SER A 1 102 ? -8.762 -5.779 22.742 1.00 79.06 102 SER A N 1
ATOM 785 C CA . SER A 1 102 ? -7.698 -5.796 23.753 1.00 79.06 102 SER A CA 1
ATOM 786 C C . SER A 1 102 ? -8.234 -5.833 25.187 1.00 79.06 102 SER A C 1
ATOM 788 O O . SER A 1 102 ? -7.478 -6.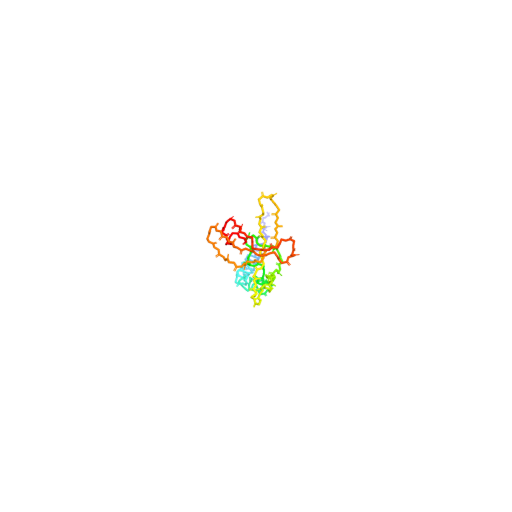083 26.128 1.00 79.06 102 SER A O 1
ATOM 790 N N . GLY A 1 103 ? -9.541 -5.604 25.360 1.00 74.44 103 GLY A N 1
ATOM 791 C CA . GLY A 1 103 ? -10.225 -5.642 26.649 1.00 74.44 103 GLY A CA 1
ATOM 792 C C . GLY A 1 103 ? -9.884 -4.482 27.590 1.00 74.44 103 GLY A C 1
ATOM 793 O O . GLY A 1 103 ? -10.226 -4.556 28.773 1.00 74.44 103 GLY A O 1
ATOM 794 N N . ARG A 1 104 ? -9.228 -3.419 27.101 1.00 69.12 104 ARG A N 1
ATOM 795 C CA . ARG A 1 104 ? -8.937 -2.200 27.878 1.00 69.12 104 ARG A CA 1
ATOM 796 C C . ARG A 1 104 ? -10.210 -1.401 28.130 1.00 69.12 104 ARG A C 1
ATOM 798 O O . ARG A 1 104 ? -10.405 -0.894 29.233 1.00 69.12 104 ARG A O 1
ATOM 805 N N . TYR A 1 105 ? -11.089 -1.346 27.136 1.00 73.62 105 TYR A N 1
ATOM 806 C CA . TYR A 1 105 ? -12.395 -0.712 27.214 1.00 73.62 105 TYR A CA 1
ATOM 807 C C . TYR A 1 105 ? -13.488 -1.775 27.234 1.00 73.62 105 TYR A C 1
ATOM 809 O O . TYR A 1 105 ? -13.625 -2.591 26.324 1.00 73.62 105 TYR A O 1
ATOM 817 N N . LYS A 1 106 ? -14.292 -1.779 28.299 1.00 71.12 106 LYS A N 1
ATOM 818 C CA . LYS A 1 106 ? -15.446 -2.673 28.397 1.00 71.12 106 LYS A CA 1
ATOM 819 C C . LYS A 1 106 ? -16.670 -1.988 27.804 1.00 71.12 106 LYS A C 1
ATOM 821 O O . LYS A 1 106 ? -17.214 -1.083 28.428 1.00 71.12 106 LYS A O 1
ATOM 826 N N . GLY A 1 107 ? -17.113 -2.458 26.642 1.00 78.56 107 GLY A N 1
ATOM 827 C CA . GLY A 1 107 ? -18.381 -2.051 26.039 1.00 78.56 107 GLY A CA 1
ATOM 828 C C . GLY A 1 107 ? -18.269 -1.620 24.581 1.00 78.56 107 GLY A C 1
ATOM 829 O O . GLY A 1 107 ? -17.246 -1.816 23.929 1.00 78.56 107 GLY A O 1
ATOM 830 N N . GLU A 1 108 ? -19.370 -1.058 24.092 1.00 88.50 108 GLU A N 1
ATOM 831 C CA . GLU A 1 108 ? -19.487 -0.478 22.758 1.00 88.50 108 GLU A CA 1
ATOM 832 C C . GLU A 1 108 ? -18.905 0.944 22.744 1.00 88.50 108 GLU A C 1
ATOM 834 O O . GLU A 1 108 ? -19.194 1.760 23.619 1.00 88.50 108 GLU A O 1
ATOM 839 N N . ILE A 1 109 ? -18.087 1.238 21.738 1.00 87.25 109 ILE A N 1
ATOM 840 C CA . ILE A 1 109 ? -17.455 2.534 21.501 1.00 87.25 109 ILE A CA 1
ATOM 841 C C . ILE A 1 109 ? -18.124 3.159 20.282 1.00 87.25 109 ILE A C 1
ATOM 843 O O . ILE A 1 109 ? -18.026 2.632 19.173 1.00 87.25 109 ILE A O 1
ATOM 847 N N . THR A 1 110 ? -18.784 4.299 20.473 1.00 88.62 110 THR A N 1
ATOM 848 C CA . THR A 1 110 ? -19.320 5.093 19.363 1.00 88.62 110 THR A CA 1
ATOM 849 C C . THR A 1 110 ? -18.228 6.004 18.827 1.00 88.62 110 THR A C 1
ATOM 851 O O . THR A 1 110 ? -17.763 6.904 19.525 1.00 88.62 110 THR A O 1
ATOM 854 N N . TRP A 1 111 ? -17.834 5.788 17.578 1.00 87.94 111 TRP A N 1
ATOM 855 C CA . TRP A 1 111 ? -16.880 6.631 16.874 1.00 87.94 111 TRP A CA 1
ATOM 856 C C . TRP A 1 111 ? -17.600 7.495 15.838 1.00 87.94 111 TRP A C 1
ATOM 858 O O . TRP A 1 111 ? -18.402 6.992 15.045 1.00 87.94 111 TRP A O 1
ATOM 868 N N . GLN A 1 112 ? -17.317 8.798 15.848 1.00 85.38 112 GLN A N 1
ATOM 869 C CA . GLN A 1 112 ? -17.880 9.746 14.890 1.00 85.38 112 GLN A CA 1
ATOM 870 C C . GLN A 1 112 ? -17.010 9.814 13.637 1.00 85.38 112 GLN A C 1
ATOM 872 O O . GLN A 1 112 ? -15.854 10.223 13.687 1.00 85.38 112 GLN A O 1
ATOM 877 N N . GLY A 1 113 ? -17.598 9.434 12.507 1.00 79.81 113 GLY A N 1
ATOM 878 C CA . GLY A 1 113 ? -16.958 9.416 11.202 1.00 79.81 113 GLY A CA 1
ATOM 879 C C . GLY A 1 113 ? -17.477 8.284 10.316 1.00 79.81 113 GLY A C 1
ATOM 880 O O . GLY A 1 113 ? -18.256 7.418 10.731 1.00 79.81 113 GLY A O 1
ATOM 881 N N . SER A 1 114 ? -17.052 8.298 9.053 1.00 78.00 114 SER A N 1
ATOM 882 C CA . SER A 1 114 ? -17.383 7.236 8.107 1.00 78.00 114 SER A CA 1
ATOM 883 C C . SER A 1 114 ? -16.373 6.105 8.236 1.00 78.00 114 SER A C 1
ATOM 885 O O . SER A 1 114 ? -15.193 6.318 7.995 1.00 78.00 114 SER A O 1
ATOM 887 N N . TRP A 1 115 ? -16.816 4.882 8.534 1.00 74.00 115 TRP A N 1
ATOM 888 C CA . TRP A 1 115 ? -15.905 3.726 8.591 1.00 74.00 115 TRP A CA 1
ATOM 889 C C . TRP A 1 115 ? -15.174 3.458 7.264 1.00 74.00 115 TRP A C 1
ATOM 891 O O . TRP A 1 115 ? -14.185 2.746 7.238 1.00 74.00 115 TRP A O 1
ATOM 901 N N . ARG A 1 116 ? -15.657 4.029 6.151 1.00 74.38 116 ARG A N 1
ATOM 902 C CA . ARG A 1 116 ? -15.027 3.925 4.826 1.00 74.38 116 ARG A CA 1
ATOM 903 C C . ARG A 1 116 ? -13.755 4.755 4.668 1.00 74.38 116 ARG A C 1
ATOM 905 O O . ARG A 1 116 ? -13.100 4.633 3.640 1.00 74.38 116 ARG A O 1
ATOM 912 N N . THR A 1 117 ? -13.473 5.650 5.610 1.00 74.06 117 THR A N 1
ATOM 913 C CA . THR A 1 117 ? -12.232 6.433 5.633 1.00 74.06 117 THR A CA 1
ATOM 914 C C . THR A 1 117 ? -11.193 5.829 6.577 1.00 74.06 117 THR A C 1
ATOM 916 O O . THR A 1 117 ? -10.194 6.488 6.840 1.00 74.06 117 THR A O 1
ATOM 919 N N . LEU A 1 118 ? -11.476 4.649 7.140 1.00 68.44 118 LEU A N 1
ATOM 920 C CA . LEU A 1 118 ? -10.578 3.877 7.997 1.00 68.44 118 LEU A CA 1
ATOM 921 C C . LEU A 1 118 ? -9.799 2.838 7.186 1.00 68.44 118 LEU A C 1
ATOM 923 O O . LEU A 1 118 ? -10.296 2.450 6.102 1.00 68.44 118 LEU A O 1
#

Secondary structure (DSSP, 8-state):
-----TTHHHHHHHHHHHHHHHHHHHHHHHHHHHHHHHHHHHHS-GGGSS-SSS-SS---PPEEEETTEEEEEEEEEPTTS-EEEEEEEE--SSEEEEE-TTSSS-SEEEEES-GGG-

Foldseek 3Di:
DDDDPPPPPVVVVVVVVCVVVVVVVVVVCVVCVVVVVVVVVVPDDPQCPPCPPDDNDPPPFDWDQDPNDTFGWDFPQDPVRHTATWTWPAFDAQWTWTHHSVPPDPDIDIDGHHPVVD

Sequence (118 aa):
MTSTPQRSKHTKNIFKGLAVTGGALLLLAMFLSPFLFMVFTALKSPEQMAALDAPIWPAKQTTYNYMGKDLEVFYVPMPDGSTQELAMLKPGRSESIFVDPSGRYKGEITWQGSWRTL

Radius of gyration: 30.83 Å; chains: 1; bounding box: 71×30×85 Å